Protein AF-A0A850MUL8-F1 (afdb_monomer)

Radius of gyration: 15.56 Å; Cα contacts (8 Å, |Δi|>4): 141; chains: 1; bounding box: 44×38×30 Å

Foldseek 3Di:
DDDDDPPPPDDPDPDDDDDPDVVVVVVVVVPWPAEEEEEDPCQQVDDDDDPDGNVNVVQVVCVPHAYEYADPCQVVCVVVVHHGLYYYHPVVVVVLQVDQPRCPSVNVRHTPHYHYD

Solvent-accessible surface area (backbone atoms only — not comparable to full-atom values): 7187 Å² total; per-resi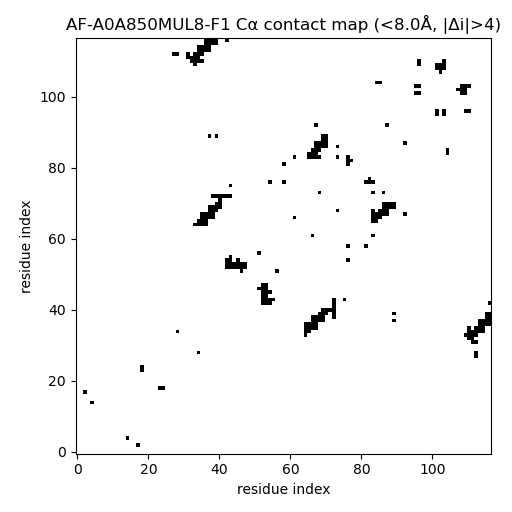due (Å²): 135,84,91,72,69,88,64,81,84,60,79,85,69,89,71,82,80,88,79,88,53,67,69,58,54,54,50,52,59,72,66,33,90,34,46,36,38,40,38,38,64,58,34,75,74,38,74,72,56,96,89,36,27,42,41,58,57,46,54,64,50,45,79,81,34,52,32,34,27,13,72,72,33,46,56,62,36,48,79,71,75,41,83,59,75,39,78,48,47,66,67,57,54,53,52,47,73,67,41,89,82,48,32,50,94,86,63,85,38,67,66,78,34,79,46,80,89

Mean predicted aligned error: 4.72 Å

Structure (mmCIF, N/CA/C/O backbone):
data_AF-A0A850MUL8-F1
#
_entry.id   AF-A0A850MUL8-F1
#
loop_
_atom_site.group_PDB
_atom_site.id
_atom_site.type_symbol
_atom_site.label_atom_id
_atom_site.label_alt_id
_atom_site.label_comp_id
_atom_site.label_asym_id
_atom_site.label_entity_id
_atom_site.label_seq_id
_atom_site.pdbx_PDB_ins_code
_atom_site.Cartn_x
_atom_site.Cartn_y
_atom_site.Cartn_z
_atom_site.occupancy
_atom_site.B_iso_or_equiv
_atom_site.auth_seq_id
_atom_site.auth_comp_id
_atom_site.auth_asym_id
_atom_site.auth_atom_id
_atom_site.pdbx_PDB_model_num
ATOM 1 N N . MET A 1 1 ? 14.368 22.514 -2.416 1.00 47.75 1 MET A N 1
ATOM 2 C CA . MET A 1 1 ? 14.691 21.339 -1.574 1.00 47.75 1 MET A CA 1
ATOM 3 C C . MET A 1 1 ? 15.387 20.274 -2.406 1.00 47.75 1 MET A C 1
ATOM 5 O O . MET A 1 1 ? 14.779 19.740 -3.334 1.00 47.75 1 MET A O 1
ATOM 9 N N . SER A 1 2 ? 16.668 20.050 -2.108 1.00 52.75 2 SER A N 1
ATOM 10 C CA . SER A 1 2 ? 17.466 18.916 -2.587 1.00 52.75 2 SER A CA 1
ATOM 11 C C . SER A 1 2 ? 17.019 17.665 -1.829 1.00 52.75 2 SER A C 1
ATOM 13 O O . SER A 1 2 ? 16.877 17.714 -0.609 1.00 52.75 2 SER A O 1
ATOM 15 N N . THR A 1 3 ? 16.731 16.579 -2.543 1.00 68.88 3 THR A N 1
ATOM 16 C CA . THR A 1 3 ? 16.336 15.296 -1.952 1.00 68.88 3 THR A CA 1
ATOM 17 C C . THR A 1 3 ? 17.597 14.509 -1.638 1.00 68.88 3 THR A C 1
ATOM 19 O O . THR A 1 3 ? 18.049 13.700 -2.448 1.00 68.88 3 THR A O 1
ATOM 22 N N . ARG A 1 4 ? 18.208 14.814 -0.491 1.00 71.44 4 ARG A N 1
ATOM 23 C CA . ARG A 1 4 ? 19.298 14.001 0.047 1.00 71.44 4 ARG A CA 1
ATOM 24 C C . ARG A 1 4 ? 18.702 12.786 0.766 1.00 71.44 4 ARG A C 1
ATOM 26 O O . ARG A 1 4 ? 17.743 12.968 1.518 1.00 71.44 4 ARG A O 1
ATOM 33 N N . PRO A 1 5 ? 19.205 11.566 0.515 1.00 73.56 5 PRO A N 1
ATOM 34 C CA . PRO A 1 5 ? 18.807 10.402 1.293 1.00 73.56 5 PRO A CA 1
ATOM 35 C C . PRO A 1 5 ? 19.241 10.593 2.751 1.00 73.56 5 PRO A C 1
ATOM 37 O O . PRO A 1 5 ? 20.266 11.211 3.011 1.00 73.56 5 PRO A O 1
ATOM 40 N N . TRP A 1 6 ? 18.469 10.053 3.694 1.00 75.88 6 TRP A N 1
ATOM 41 C CA . TRP A 1 6 ? 18.827 10.071 5.120 1.00 75.88 6 TRP A CA 1
ATOM 42 C C . TRP A 1 6 ? 20.026 9.156 5.440 1.00 75.88 6 TRP A C 1
ATOM 44 O O . TRP A 1 6 ? 20.733 9.373 6.417 1.00 75.88 6 TRP A O 1
ATOM 54 N N . GLN A 1 7 ? 20.277 8.133 4.614 1.00 76.75 7 GLN A N 1
ATOM 55 C CA . GLN A 1 7 ? 21.460 7.283 4.749 1.00 76.75 7 GLN A CA 1
ATOM 56 C C . GLN A 1 7 ? 22.679 7.932 4.086 1.00 76.75 7 GLN A C 1
ATOM 58 O O . GLN A 1 7 ? 22.932 7.729 2.899 1.00 76.75 7 GLN A O 1
ATOM 63 N N . ASP A 1 8 ? 23.463 8.658 4.881 1.00 71.94 8 ASP A N 1
ATOM 64 C CA . ASP A 1 8 ? 24.683 9.339 4.425 1.00 71.94 8 ASP A CA 1
ATOM 65 C C . ASP A 1 8 ? 25.826 8.370 4.058 1.00 71.94 8 ASP A C 1
ATOM 67 O O . ASP A 1 8 ? 26.697 8.702 3.258 1.00 71.94 8 ASP A O 1
ATOM 71 N N . ALA A 1 9 ? 25.816 7.150 4.609 1.00 81.69 9 ALA A N 1
ATOM 72 C CA . ALA A 1 9 ? 26.852 6.135 4.386 1.00 81.69 9 ALA A CA 1
ATOM 73 C C . ALA A 1 9 ? 26.613 5.247 3.146 1.00 81.69 9 ALA A C 1
ATOM 75 O O . ALA A 1 9 ? 27.369 4.307 2.898 1.00 81.69 9 ALA A O 1
ATOM 76 N N . ALA A 1 10 ? 25.552 5.496 2.374 1.00 77.56 10 ALA A N 1
ATOM 77 C CA . ALA A 1 10 ? 25.239 4.686 1.205 1.00 77.56 10 ALA A CA 1
ATOM 78 C C . ALA A 1 10 ? 26.181 5.023 0.035 1.00 77.56 10 ALA A C 1
ATOM 80 O O . ALA A 1 10 ? 26.163 6.129 -0.505 1.00 77.56 10 ALA A O 1
ATOM 81 N N . ILE A 1 11 ? 26.980 4.045 -0.398 1.00 79.44 11 ILE A N 1
ATOM 82 C CA . ILE A 1 11 ? 27.874 4.181 -1.553 1.00 79.44 11 ILE A CA 1
ATOM 83 C C . ILE A 1 11 ? 27.089 3.824 -2.824 1.00 79.44 11 ILE A C 1
ATOM 85 O O . ILE A 1 11 ? 26.676 2.681 -3.002 1.00 79.44 11 ILE A O 1
ATOM 89 N N . ASN A 1 12 ? 26.888 4.798 -3.717 1.00 79.75 12 ASN A N 1
ATOM 90 C CA . ASN A 1 12 ? 26.178 4.655 -5.001 1.00 79.75 12 ASN A CA 1
ATOM 91 C C . ASN A 1 12 ? 24.756 4.040 -4.926 1.00 79.75 12 ASN A C 1
ATOM 93 O O . ASN A 1 12 ? 24.437 3.141 -5.714 1.00 79.75 12 ASN A O 1
ATOM 97 N N . PRO A 1 13 ? 23.862 4.501 -4.029 1.00 82.44 13 PRO A N 1
ATOM 98 C CA . PRO A 1 13 ? 22.512 3.957 -3.956 1.00 82.44 13 PRO A CA 1
ATOM 99 C C . PRO A 1 13 ? 21.699 4.323 -5.204 1.00 82.44 13 PRO A C 1
ATOM 101 O O . PRO A 1 13 ? 21.641 5.484 -5.618 1.00 82.44 13 PRO A O 1
ATOM 104 N N . LYS A 1 14 ? 20.981 3.346 -5.770 1.00 82.62 14 LYS A N 1
ATOM 105 C CA . LYS A 1 14 ? 19.864 3.642 -6.678 1.00 82.62 14 LYS A CA 1
ATOM 106 C C . LYS A 1 14 ? 18.702 4.162 -5.838 1.00 82.62 14 LYS A C 1
ATOM 108 O O . LYS A 1 14 ? 18.084 3.404 -5.098 1.00 82.62 14 LYS A O 1
ATOM 113 N N . MET A 1 15 ? 18.431 5.457 -5.937 1.00 83.62 15 MET A N 1
ATOM 114 C CA . MET A 1 15 ? 17.378 6.116 -5.166 1.00 83.62 15 MET A CA 1
ATOM 115 C C . MET A 1 15 ? 16.060 6.182 -5.935 1.00 83.62 15 MET A C 1
ATOM 117 O O . MET A 1 15 ? 16.036 6.207 -7.167 1.00 83.62 15 MET A O 1
ATOM 121 N N . GLY A 1 16 ? 14.959 6.270 -5.189 1.00 84.88 16 GLY A N 1
ATOM 122 C CA . GLY A 1 16 ? 13.671 6.656 -5.751 1.00 84.88 16 GLY A CA 1
ATOM 123 C C . GLY A 1 16 ? 13.714 8.082 -6.305 1.00 84.88 16 GLY A C 1
ATOM 124 O O . GLY A 1 16 ? 14.415 8.953 -5.786 1.00 84.88 16 GLY A O 1
ATOM 125 N N . VAL A 1 17 ? 12.947 8.332 -7.363 1.00 87.38 17 VAL A N 1
ATOM 126 C CA . VAL A 1 17 ? 12.798 9.680 -7.920 1.00 87.38 17 VAL A CA 1
ATOM 127 C C . VAL A 1 17 ? 11.796 10.448 -7.066 1.00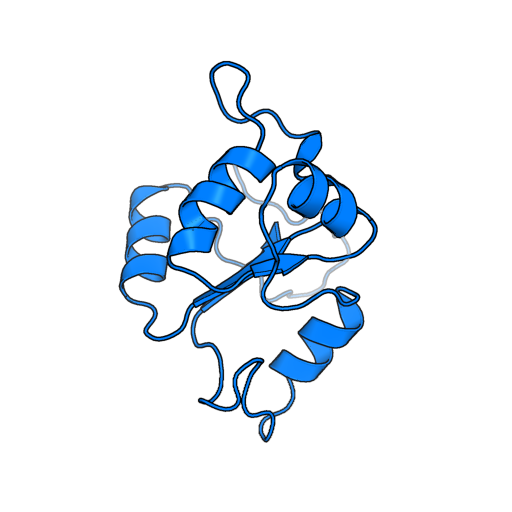 87.38 17 VAL A C 1
ATOM 129 O O . VAL A 1 17 ? 10.632 10.061 -6.965 1.00 87.38 17 VAL A O 1
ATOM 132 N N . ALA A 1 18 ? 12.235 11.552 -6.465 1.00 86.44 18 ALA A N 1
ATOM 133 C CA . ALA A 1 18 ? 11.353 12.412 -5.690 1.00 86.44 18 ALA A CA 1
ATOM 134 C C . ALA A 1 18 ? 10.295 13.054 -6.596 1.00 86.44 18 ALA A C 1
ATOM 136 O O . ALA A 1 18 ? 10.610 13.881 -7.458 1.00 86.44 18 ALA A O 1
ATOM 137 N N . MET A 1 19 ? 9.031 12.693 -6.386 1.00 84.44 19 MET A N 1
ATOM 138 C CA . MET A 1 19 ? 7.926 13.216 -7.178 1.00 84.44 19 MET A CA 1
ATOM 139 C C . MET A 1 19 ? 7.235 14.360 -6.439 1.00 84.44 19 MET A C 1
ATOM 141 O O . MET A 1 19 ? 6.626 14.163 -5.396 1.00 84.44 19 MET A O 1
ATOM 145 N N . LYS A 1 20 ? 7.345 15.571 -6.992 1.00 85.38 20 LYS A N 1
ATOM 146 C CA . LYS A 1 20 ? 6.804 16.801 -6.384 1.00 85.38 20 LYS A CA 1
ATOM 147 C C . LYS A 1 20 ? 5.406 17.169 -6.876 1.00 85.38 20 LYS A C 1
ATOM 149 O O . LYS A 1 20 ? 4.766 18.032 -6.295 1.00 85.38 20 LYS A O 1
ATOM 154 N N . GLU A 1 21 ? 4.948 16.540 -7.954 1.00 92.00 21 GLU A N 1
ATOM 155 C CA . GLU A 1 21 ? 3.668 16.846 -8.593 1.00 92.00 21 GLU A CA 1
ATOM 156 C C . GLU A 1 21 ? 2.647 15.733 -8.306 1.00 92.00 21 GLU A C 1
ATOM 158 O O . GLU A 1 21 ? 2.742 14.654 -8.907 1.00 92.00 21 GLU A O 1
ATOM 163 N N . PRO A 1 22 ? 1.629 15.979 -7.459 1.00 89.56 22 PRO A N 1
ATOM 164 C CA . PRO A 1 22 ? 0.595 14.989 -7.146 1.00 89.56 22 PRO A CA 1
ATOM 165 C C . PRO A 1 22 ? -0.154 14.490 -8.389 1.00 89.56 22 PRO A C 1
ATOM 167 O O . PRO A 1 22 ? -0.487 13.311 -8.493 1.00 89.56 22 PRO A O 1
ATOM 170 N N . ALA A 1 23 ? -0.352 15.361 -9.385 1.00 93.44 23 ALA A N 1
ATOM 171 C CA . ALA A 1 23 ? -1.010 15.015 -10.645 1.00 93.44 23 ALA A CA 1
ATOM 172 C C . ALA A 1 23 ? -0.276 13.903 -11.417 1.00 93.44 23 ALA A C 1
ATOM 174 O O . ALA A 1 23 ? -0.917 13.051 -12.039 1.00 93.44 23 ALA A O 1
ATOM 175 N N . LYS A 1 24 ? 1.063 13.864 -11.353 1.00 92.31 24 LYS A N 1
ATOM 176 C CA . LYS A 1 24 ? 1.853 12.785 -11.961 1.00 92.31 24 LYS A CA 1
ATOM 177 C C . LYS A 1 24 ? 1.632 11.466 -11.226 1.00 92.31 24 LYS A C 1
ATOM 179 O O . LYS A 1 24 ? 1.413 10.454 -11.889 1.00 92.31 24 LYS A O 1
ATOM 184 N N . LEU A 1 25 ? 1.602 11.477 -9.890 1.00 89.44 25 LEU A N 1
ATOM 185 C CA . LEU A 1 25 ? 1.322 10.278 -9.091 1.00 89.44 25 LEU A CA 1
ATOM 186 C C . LEU A 1 25 ? -0.078 9.729 -9.375 1.00 89.44 25 LEU A C 1
ATOM 188 O O . LEU A 1 25 ? -0.231 8.545 -9.667 1.00 89.44 25 LEU A O 1
ATOM 192 N N . ALA A 1 26 ? -1.081 10.607 -9.397 1.00 91.00 26 ALA A N 1
ATOM 193 C CA . ALA A 1 26 ? -2.447 10.239 -9.745 1.00 91.00 26 ALA A CA 1
ATOM 194 C C . ALA A 1 26 ? -2.531 9.623 -11.151 1.00 91.00 26 ALA A C 1
ATOM 196 O O . ALA A 1 26 ? -3.259 8.657 -11.364 1.00 91.00 26 ALA A O 1
ATOM 197 N N . LYS A 1 27 ? -1.760 10.135 -12.120 1.00 93.69 27 LYS A N 1
ATOM 198 C CA . LYS A 1 27 ? -1.6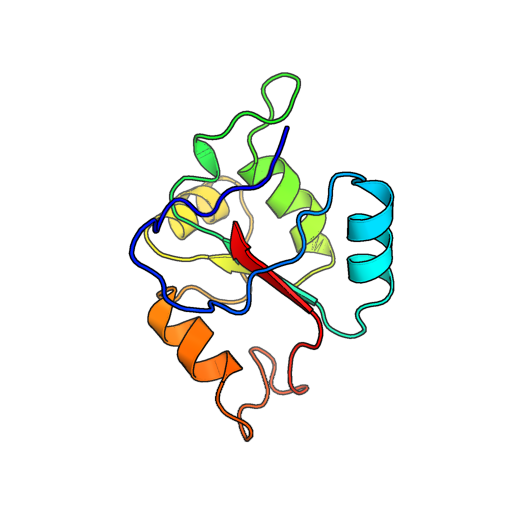93 9.567 -13.474 1.00 93.69 27 LYS A CA 1
ATOM 199 C C . LYS A 1 27 ? -1.044 8.182 -13.500 1.00 93.69 27 LYS A C 1
ATOM 201 O O . LYS A 1 27 ? -1.505 7.344 -14.267 1.00 93.69 27 LYS A O 1
ATOM 206 N N . ILE A 1 28 ? -0.005 7.937 -12.697 1.00 92.69 28 ILE A N 1
ATOM 207 C CA . ILE A 1 28 ? 0.604 6.602 -12.563 1.00 92.69 28 ILE A CA 1
ATOM 208 C C . ILE A 1 28 ? -0.417 5.625 -11.981 1.00 92.69 28 ILE A C 1
ATOM 210 O O . ILE A 1 28 ? -0.652 4.581 -12.581 1.00 92.69 28 ILE A O 1
ATOM 214 N N . LEU A 1 29 ? -1.086 5.999 -10.888 1.00 92.25 29 LEU A N 1
ATOM 215 C CA . LEU A 1 29 ? -2.099 5.155 -10.250 1.00 92.25 29 LEU A CA 1
ATOM 216 C C . LEU A 1 29 ? -3.264 4.836 -11.189 1.00 92.25 29 LEU A C 1
ATOM 218 O O . LEU A 1 29 ? -3.649 3.680 -11.301 1.00 92.25 29 LEU A O 1
ATOM 222 N N . LYS A 1 30 ? -3.768 5.832 -11.930 1.00 92.75 30 LYS A N 1
ATOM 223 C CA . LYS A 1 30 ? -4.841 5.635 -12.923 1.00 92.75 30 LYS A CA 1
ATOM 224 C C . LYS A 1 30 ? -4.423 4.781 -14.121 1.00 92.75 30 LYS A C 1
ATOM 226 O O . LYS A 1 30 ? -5.277 4.179 -14.758 1.00 92.75 30 LYS A O 1
ATOM 231 N N . LYS A 1 31 ? -3.136 4.785 -14.482 1.00 95.19 31 LYS A N 1
ATOM 232 C CA . LYS A 1 31 ? -2.599 3.957 -15.572 1.00 95.19 31 LYS A CA 1
ATOM 233 C C . LYS A 1 31 ? -2.260 2.537 -15.127 1.00 95.19 31 LYS A C 1
ATOM 235 O O . LYS A 1 31 ? -2.175 1.666 -15.991 1.00 95.19 31 LYS A O 1
ATOM 240 N N . GLY A 1 32 ? -2.035 2.327 -13.830 1.00 93.69 32 GLY A N 1
ATOM 241 C CA . GLY A 1 32 ? -1.840 1.005 -13.254 1.00 93.69 32 GLY A CA 1
ATOM 242 C C . GLY A 1 32 ? -3.062 0.143 -13.536 1.00 93.69 32 GLY A C 1
ATOM 243 O O . GLY A 1 32 ? -4.189 0.523 -13.231 1.00 93.69 32 GLY A O 1
ATOM 244 N N . LYS A 1 33 ? -2.844 -1.015 -14.150 1.00 95.00 33 LYS A N 1
ATOM 245 C CA . LYS A 1 33 ? -3.895 -1.994 -14.429 1.00 95.00 33 LYS A CA 1
ATOM 246 C C . LYS A 1 33 ? -4.353 -2.670 -13.147 1.00 95.00 33 LYS A C 1
ATOM 248 O O . LYS A 1 33 ? -5.490 -3.130 -13.071 1.00 95.00 33 LYS A O 1
ATOM 253 N N . ARG A 1 34 ? -3.453 -2.784 -12.169 1.00 95.44 34 ARG A N 1
ATOM 254 C CA . ARG A 1 34 ? -3.678 -3.540 -10.946 1.00 95.44 34 ARG A CA 1
ATOM 255 C C . ARG A 1 34 ? -2.877 -2.941 -9.782 1.00 95.44 34 ARG A C 1
ATOM 257 O O . ARG A 1 34 ? -1.89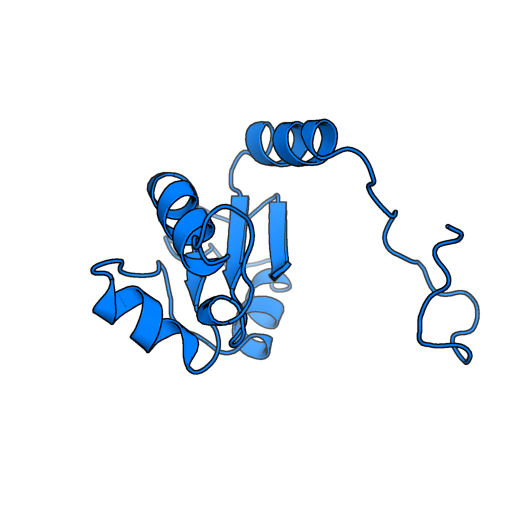6 -3.542 -9.338 1.00 95.44 34 ARG A O 1
ATOM 264 N N . PRO A 1 35 ? -3.277 -1.753 -9.295 1.00 96.94 35 PRO A N 1
ATOM 265 C CA . PRO A 1 35 ? -2.618 -1.106 -8.171 1.00 96.94 35 PRO A CA 1
ATOM 266 C C . PRO A 1 35 ? -2.907 -1.818 -6.841 1.00 96.94 35 PRO A C 1
ATOM 268 O O . PRO A 1 35 ? -3.972 -2.409 -6.650 1.00 96.94 35 PRO A O 1
ATOM 271 N N . LEU A 1 36 ? -1.964 -1.710 -5.907 1.00 97.81 36 LEU A N 1
ATOM 272 C CA . LEU A 1 36 ? -2.083 -2.142 -4.515 1.00 97.81 36 LEU A CA 1
ATOM 273 C C . LEU A 1 36 ? -1.614 -1.024 -3.586 1.00 97.81 36 LEU A C 1
ATOM 275 O O . LEU A 1 36 ? -0.603 -0.376 -3.866 1.00 97.81 36 LEU A O 1
ATOM 279 N N . ILE A 1 37 ? -2.295 -0.837 -2.458 1.00 97.69 37 ILE A N 1
ATOM 280 C CA . ILE A 1 37 ? -1.833 0.056 -1.392 1.00 97.69 37 ILE A CA 1
ATOM 281 C C . ILE A 1 37 ? -1.520 -0.772 -0.145 1.00 97.69 37 ILE A C 1
ATOM 283 O O . ILE A 1 37 ? -2.355 -1.539 0.329 1.00 97.69 37 ILE A O 1
ATOM 287 N N . VAL A 1 38 ? -0.313 -0.610 0.387 1.00 97.94 38 VAL A N 1
ATOM 288 C CA . VAL A 1 38 ? 0.154 -1.210 1.637 1.00 97.94 38 VAL A CA 1
ATOM 289 C C . VAL A 1 38 ? 0.206 -0.113 2.693 1.00 97.94 38 VAL A C 1
ATOM 291 O O . VAL A 1 38 ? 0.949 0.856 2.547 1.0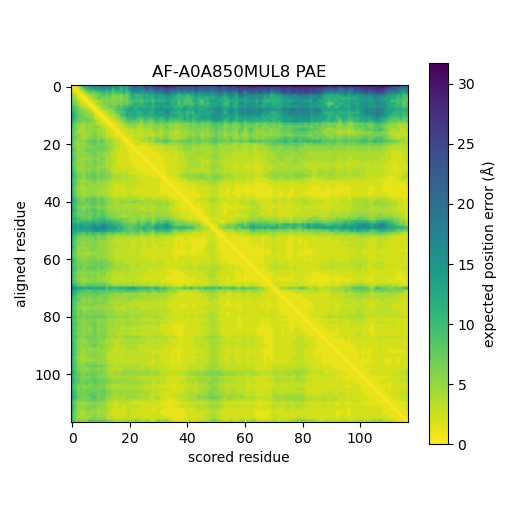0 97.94 38 VAL A O 1
ATOM 294 N N . VAL A 1 39 ? -0.596 -0.267 3.744 1.00 97.81 39 VAL A N 1
ATOM 295 C CA . VAL A 1 39 ? -0.859 0.798 4.717 1.00 97.81 39 VAL A CA 1
ATOM 296 C C . VAL A 1 39 ? -0.158 0.524 6.039 1.00 97.81 39 VAL A C 1
ATOM 298 O O . VAL A 1 39 ? -0.362 -0.531 6.648 1.00 97.81 39 VAL A O 1
ATOM 301 N N . GLY A 1 40 ? 0.673 1.471 6.474 1.00 95.31 40 GLY A N 1
ATOM 302 C CA . GLY A 1 40 ? 1.396 1.451 7.740 1.00 95.31 40 GLY A CA 1
ATOM 303 C C . GLY A 1 40 ? 0.551 1.796 8.971 1.00 95.31 40 GLY A C 1
ATOM 304 O O . GLY A 1 40 ? -0.582 2.263 8.884 1.00 95.31 40 GLY A O 1
ATOM 305 N N . ALA A 1 41 ? 1.153 1.594 10.145 1.00 93.50 41 ALA A N 1
ATOM 306 C CA . ALA A 1 41 ? 0.526 1.777 11.457 1.00 93.50 41 ALA A CA 1
ATOM 307 C C . ALA A 1 41 ? 0.144 3.224 11.811 1.00 93.50 41 ALA A C 1
ATOM 309 O O . ALA A 1 41 ? -0.670 3.418 12.701 1.00 93.50 41 ALA A O 1
ATOM 310 N N . LEU A 1 42 ? 0.756 4.224 11.170 1.00 93.75 42 LEU A N 1
ATOM 311 C CA . LEU A 1 42 ? 0.597 5.640 11.534 1.00 93.75 42 LEU A CA 1
ATOM 312 C C . LEU A 1 42 ? -0.441 6.372 10.672 1.00 93.75 42 LEU A C 1
ATOM 314 O O . LEU A 1 42 ? -0.600 7.584 10.794 1.00 93.75 42 LEU A O 1
ATOM 318 N N . ALA A 1 43 ? -1.136 5.668 9.775 1.00 93.88 43 ALA A N 1
ATOM 319 C CA . ALA A 1 43 ? -2.054 6.296 8.827 1.00 93.88 43 ALA A CA 1
ATOM 320 C C . ALA A 1 43 ? -3.264 6.976 9.499 1.00 93.88 43 ALA A C 1
ATOM 322 O O . ALA A 1 43 ? -3.832 7.911 8.942 1.00 93.88 43 ALA A O 1
ATOM 323 N N . ASP A 1 44 ? -3.656 6.538 10.692 1.00 93.19 44 ASP A N 1
ATOM 324 C CA . ASP A 1 44 ? -4.721 7.143 11.498 1.00 93.19 44 ASP A CA 1
ATOM 325 C C . ASP A 1 44 ? -4.267 8.386 12.284 1.00 93.19 44 ASP A C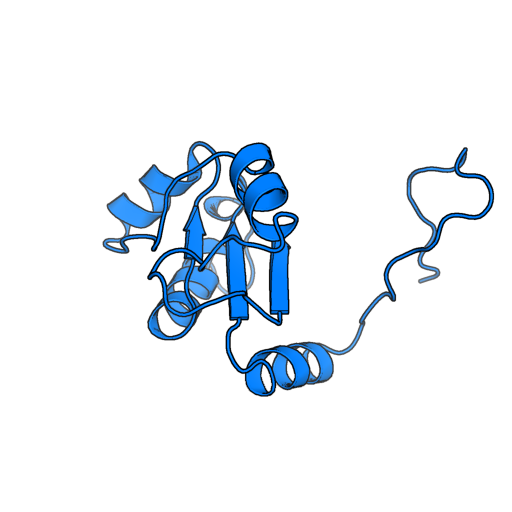 1
ATOM 327 O O . ASP A 1 44 ? -5.103 9.145 12.763 1.00 93.19 44 ASP A O 1
ATOM 331 N N . GLN A 1 45 ? -2.957 8.618 12.392 1.00 93.00 45 GLN A N 1
ATOM 332 C CA . GLN A 1 45 ? -2.364 9.745 13.126 1.00 93.00 45 GLN A CA 1
ATOM 333 C C . GLN A 1 45 ? -1.939 10.898 12.212 1.00 93.00 45 GLN A C 1
ATOM 335 O O . GLN A 1 45 ? -1.686 12.005 12.684 1.00 93.00 45 GLN A O 1
ATOM 340 N N . ILE A 1 46 ? -1.825 10.648 10.906 1.00 93.19 46 ILE A N 1
ATOM 341 C CA . ILE A 1 46 ? -1.414 11.657 9.930 1.00 93.19 46 ILE A CA 1
ATOM 342 C C . ILE A 1 46 ? -2.650 12.424 9.472 1.00 93.19 46 ILE A C 1
ATOM 344 O O . ILE A 1 46 ? -3.492 11.880 8.760 1.00 93.19 46 ILE A O 1
ATOM 348 N N . GLU A 1 47 ? -2.745 13.695 9.846 1.00 93.25 47 GLU A N 1
ATOM 349 C CA . GLU A 1 47 ? -3.752 14.605 9.306 1.00 93.25 47 GLU A CA 1
ATOM 350 C C . GLU A 1 47 ? -3.346 15.061 7.899 1.00 93.25 47 GLU A C 1
ATOM 352 O O . GLU A 1 47 ? -2.194 15.431 7.661 1.00 93.25 47 GLU A O 1
ATOM 357 N N . VAL A 1 48 ? -4.286 15.005 6.952 1.00 87.38 48 VAL A N 1
ATOM 358 C CA . VAL A 1 48 ? -4.038 15.410 5.561 1.00 87.38 48 VAL A CA 1
ATOM 359 C C . VAL A 1 48 ? -4.643 16.776 5.280 1.00 87.38 48 VAL A C 1
ATOM 361 O O . VAL A 1 48 ? -3.920 17.643 4.810 1.00 87.38 48 VAL A O 1
ATOM 364 N N . ASN A 1 49 ? -5.942 16.961 5.541 1.00 82.75 49 ASN A N 1
ATOM 365 C CA . ASN A 1 49 ? -6.667 18.224 5.362 1.00 82.75 49 ASN A CA 1
ATOM 366 C C . ASN A 1 49 ? -7.955 18.220 6.194 1.00 82.75 49 ASN A C 1
ATOM 368 O O . ASN A 1 49 ? -8.628 17.191 6.250 1.00 82.75 49 ASN A O 1
ATOM 372 N N . ASP A 1 50 ? -8.342 19.380 6.730 1.00 81.88 50 ASP A N 1
ATOM 373 C CA . ASP A 1 50 ? -9.670 19.638 7.309 1.00 81.88 50 ASP A CA 1
ATOM 374 C C . ASP A 1 50 ? -10.144 18.558 8.305 1.00 81.88 50 ASP A C 1
ATOM 376 O O . ASP A 1 50 ? -11.285 18.093 8.242 1.00 81.88 50 ASP A O 1
ATOM 380 N N . GLY A 1 51 ? -9.259 18.099 9.199 1.00 85.31 51 GLY A N 1
ATOM 381 C CA . GLY A 1 51 ? -9.577 17.064 10.186 1.00 85.31 51 GLY A CA 1
ATOM 382 C C . GLY A 1 51 ? -9.734 15.644 9.625 1.00 85.31 51 GLY A C 1
ATOM 383 O O . GLY A 1 51 ? -10.065 14.731 10.382 1.00 85.31 51 GLY A O 1
ATOM 384 N N . LYS A 1 52 ? -9.493 15.420 8.325 1.00 92.00 52 LYS A N 1
ATOM 385 C CA . LYS A 1 52 ? -9.406 14.076 7.739 1.00 92.00 52 LYS A CA 1
ATOM 386 C C . LYS A 1 52 ? -8.010 13.498 7.922 1.00 92.00 52 LYS A C 1
ATOM 388 O O . LYS A 1 52 ? -6.997 14.122 7.586 1.00 92.00 52 LYS A O 1
ATOM 393 N N . THR A 1 53 ? -7.977 12.254 8.375 1.00 95.12 53 THR A N 1
ATOM 394 C CA . THR A 1 53 ? -6.747 11.470 8.483 1.00 95.12 53 THR A CA 1
ATOM 395 C C . THR A 1 53 ? -6.354 10.881 7.130 1.00 95.12 53 THR A C 1
ATOM 397 O O . THR A 1 53 ? -7.173 10.754 6.213 1.00 95.12 53 THR A O 1
ATOM 400 N N . LEU A 1 54 ? -5.097 10.464 6.997 1.00 95.19 54 LEU A N 1
ATOM 401 C CA . LEU A 1 54 ? -4.636 9.699 5.844 1.00 95.19 54 LEU A CA 1
ATOM 402 C C . LEU A 1 54 ? -5.449 8.407 5.700 1.00 95.19 54 LEU A C 1
ATOM 404 O O . LEU A 1 54 ? -5.814 8.043 4.586 1.00 95.19 54 LEU A O 1
ATOM 408 N N . LEU A 1 55 ? -5.805 7.761 6.812 1.00 95.62 55 LEU A N 1
ATOM 409 C CA . LEU A 1 55 ? -6.686 6.597 6.823 1.00 95.62 55 LEU A CA 1
ATOM 410 C C . LEU A 1 55 ? -8.036 6.873 6.137 1.00 95.62 55 LEU A C 1
ATOM 412 O O . LEU A 1 55 ? -8.492 6.039 5.357 1.00 95.62 55 LEU A O 1
ATOM 416 N N . ASP A 1 56 ? -8.651 8.038 6.361 1.00 95.44 56 ASP A N 1
ATOM 417 C CA . ASP A 1 56 ? -9.929 8.398 5.726 1.00 95.44 56 ASP A CA 1
ATOM 418 C C . ASP A 1 56 ? -9.802 8.487 4.201 1.00 95.44 56 ASP A C 1
ATOM 420 O O . ASP A 1 56 ? -10.611 7.919 3.463 1.00 95.44 56 ASP A O 1
ATOM 424 N N . LEU A 1 57 ? -8.740 9.138 3.719 1.00 94.62 57 LEU A N 1
ATOM 425 C CA . LEU A 1 57 ? -8.425 9.207 2.291 1.00 94.62 57 LEU A CA 1
ATOM 426 C C . LEU A 1 57 ? -8.175 7.806 1.708 1.00 94.62 57 LEU A C 1
ATOM 428 O O . LEU A 1 57 ? -8.631 7.482 0.610 1.00 94.62 57 LEU A O 1
ATOM 432 N N . LEU A 1 58 ? -7.448 6.962 2.440 1.00 95.88 58 LEU A N 1
ATOM 433 C CA . LEU A 1 58 ? -7.141 5.601 2.017 1.00 95.88 58 LEU A CA 1
ATOM 434 C C . LEU A 1 58 ? -8.400 4.737 1.928 1.00 95.88 58 LEU A C 1
ATOM 436 O O . LEU A 1 58 ? -8.533 3.995 0.962 1.00 95.88 58 LEU A O 1
ATOM 440 N N . ILE A 1 59 ? -9.353 4.869 2.852 1.00 96.31 59 ILE A N 1
ATOM 441 C CA . ILE A 1 59 ? -10.651 4.180 2.777 1.00 96.31 59 ILE A CA 1
ATOM 442 C C . ILE A 1 59 ? -11.430 4.609 1.525 1.00 96.31 59 ILE A C 1
ATOM 444 O O . ILE A 1 59 ? -12.013 3.765 0.840 1.00 96.31 59 ILE A O 1
ATOM 448 N N . GLU A 1 60 ? -11.419 5.901 1.178 1.00 95.00 60 GLU A N 1
ATOM 449 C CA . GLU A 1 60 ? -12.048 6.390 -0.056 1.00 95.00 60 GLU A CA 1
ATOM 450 C C . GLU A 1 60 ? -11.411 5.754 -1.307 1.00 95.00 60 GLU A C 1
ATOM 452 O O . GLU A 1 60 ? -12.131 5.269 -2.185 1.00 95.00 60 GLU A O 1
ATOM 457 N N . LEU A 1 61 ? -10.076 5.674 -1.366 1.00 94.25 61 LEU A N 1
ATOM 458 C CA . LEU A 1 61 ? -9.346 5.001 -2.452 1.00 94.25 61 LEU A CA 1
ATOM 459 C C . LEU A 1 61 ? -9.576 3.481 -2.464 1.00 94.25 61 LEU A C 1
ATOM 461 O O . LEU A 1 61 ? -9.679 2.871 -3.535 1.00 94.25 61 LEU A O 1
ATOM 465 N N . GLY A 1 62 ? -9.720 2.884 -1.281 1.00 95.19 62 GLY A N 1
ATOM 466 C CA . GLY A 1 62 ? -9.938 1.460 -1.042 1.00 95.19 62 GLY A CA 1
ATOM 467 C C . GLY A 1 62 ? -11.214 0.902 -1.667 1.00 95.19 62 GLY A C 1
ATOM 468 O O . GLY A 1 62 ? -11.307 -0.293 -1.927 1.00 95.19 62 GLY A O 1
ATOM 469 N N . LYS A 1 63 ? -12.176 1.771 -2.001 1.00 93.88 63 LYS A N 1
ATOM 470 C CA . LYS A 1 63 ? -13.376 1.404 -2.773 1.00 93.88 63 LYS A CA 1
ATOM 471 C C . LYS A 1 63 ? -13.056 0.948 -4.200 1.00 93.88 63 LYS A C 1
ATOM 473 O O . LYS A 1 63 ? -13.889 0.316 -4.841 1.00 93.88 63 LYS A O 1
ATOM 478 N N . THR A 1 64 ? -11.875 1.298 -4.712 1.00 93.56 64 THR A N 1
ATOM 479 C CA . THR A 1 64 ? -11.446 0.996 -6.089 1.00 93.56 64 THR A CA 1
ATOM 480 C C . THR A 1 6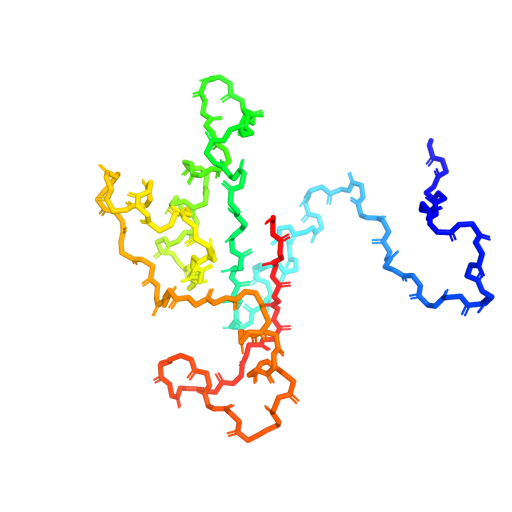4 ? -10.109 0.267 -6.172 1.00 93.56 64 THR A C 1
ATOM 482 O O . THR A 1 64 ? -9.849 -0.409 -7.164 1.00 93.56 64 THR A O 1
ATOM 485 N N . ILE A 1 65 ? -9.265 0.389 -5.146 1.00 95.62 65 ILE A N 1
ATOM 486 C CA . ILE A 1 65 ? -7.914 -0.172 -5.106 1.00 95.62 65 ILE A CA 1
ATOM 487 C C . ILE A 1 65 ? -7.816 -1.134 -3.924 1.00 95.62 65 ILE A C 1
ATOM 489 O O . ILE A 1 65 ? -8.262 -0.818 -2.826 1.00 95.62 65 ILE A O 1
ATOM 493 N N . SER A 1 66 ? -7.206 -2.303 -4.125 1.00 96.50 66 SER A N 1
ATOM 494 C CA . SER A 1 66 ? -6.990 -3.251 -3.031 1.00 96.50 66 SER A CA 1
ATOM 495 C C . SER A 1 66 ? -6.044 -2.673 -1.975 1.00 96.50 66 SER A C 1
ATOM 497 O O . SER A 1 66 ? -4.995 -2.113 -2.304 1.00 96.50 66 SER A O 1
ATOM 499 N N . ILE A 1 67 ? -6.403 -2.858 -0.705 1.00 98.00 67 ILE A N 1
ATOM 500 C CA . ILE A 1 67 ? -5.627 -2.393 0.448 1.00 98.00 67 ILE A CA 1
ATOM 501 C C . ILE A 1 67 ? -5.131 -3.583 1.261 1.00 98.00 67 ILE A C 1
ATOM 503 O O . ILE A 1 67 ? -5.898 -4.491 1.572 1.00 98.00 67 ILE A O 1
ATOM 507 N N . VAL A 1 68 ? -3.858 -3.541 1.648 1.00 98.19 68 VAL A N 1
ATOM 508 C CA . VAL A 1 68 ? -3.280 -4.407 2.675 1.00 98.19 68 VAL A CA 1
ATOM 509 C C . VAL A 1 68 ? -3.008 -3.563 3.907 1.00 98.19 68 VAL A C 1
ATOM 511 O O . VAL A 1 68 ? -2.178 -2.655 3.870 1.00 98.19 68 VAL A O 1
ATOM 514 N N . ALA A 1 69 ? -3.689 -3.875 5.003 1.00 97.69 69 ALA A N 1
ATOM 515 C CA . ALA A 1 69 ? -3.417 -3.262 6.293 1.00 97.69 69 ALA A CA 1
ATOM 516 C C . ALA A 1 69 ? -2.236 -3.978 6.959 1.00 97.69 69 ALA A C 1
ATOM 518 O O . ALA A 1 69 ? -2.232 -5.207 7.083 1.00 97.69 69 ALA A O 1
ATOM 519 N N . THR A 1 70 ? -1.238 -3.211 7.397 1.00 95.50 70 THR A N 1
ATOM 520 C CA . THR A 1 70 ? -0.083 -3.747 8.124 1.00 95.50 70 THR A CA 1
ATOM 521 C C . THR A 1 70 ? -0.119 -3.366 9.600 1.00 95.50 70 THR A C 1
ATOM 523 O O . THR A 1 70 ? -0.587 -2.293 9.969 1.00 95.50 70 THR A O 1
ATOM 526 N N . SER A 1 71 ? 0.413 -4.234 10.466 1.00 87.25 71 SER A N 1
ATOM 527 C CA . SER A 1 71 ? 0.452 -3.991 11.916 1.00 87.25 71 SER A CA 1
ATOM 528 C C . SER A 1 71 ? -0.959 -3.795 12.515 1.00 87.25 71 SER A C 1
ATOM 530 O O . SER A 1 71 ? -1.901 -4.501 12.152 1.00 87.25 71 SER A O 1
ATOM 532 N N . ASN A 1 72 ? -1.100 -2.866 13.458 1.00 91.00 72 ASN A N 1
ATOM 533 C CA . ASN A 1 72 ? -2.304 -2.556 14.222 1.00 91.00 72 ASN A CA 1
ATOM 534 C C . ASN A 1 72 ? -3.301 -1.624 13.505 1.00 91.00 72 ASN A C 1
ATOM 536 O O . ASN A 1 72 ? -4.392 -1.423 14.038 1.00 91.00 72 ASN A O 1
ATOM 540 N N . ILE A 1 73 ? -2.994 -1.104 12.306 1.00 94.88 73 ILE A N 1
ATOM 541 C CA . ILE A 1 73 ? -3.917 -0.212 11.568 1.00 94.88 73 ILE A CA 1
ATOM 542 C C . ILE A 1 73 ? -5.211 -0.919 11.143 1.00 94.88 73 ILE A C 1
ATOM 544 O O . ILE A 1 73 ? -6.234 -0.280 10.914 1.00 94.88 73 ILE A O 1
ATOM 548 N N . SER A 1 74 ? -5.185 -2.251 11.057 1.00 94.56 74 SER A N 1
ATOM 549 C CA . SER A 1 74 ? -6.346 -3.077 10.713 1.00 94.56 74 SER A CA 1
ATOM 550 C C . SER A 1 74 ? -7.544 -2.803 11.618 1.00 94.56 74 SER A C 1
ATOM 552 O O . SER A 1 74 ? -8.662 -2.712 11.123 1.00 94.56 74 SER A O 1
ATOM 554 N N . LYS A 1 75 ? -7.322 -2.583 12.920 1.00 94.81 75 LYS A N 1
ATOM 555 C CA . LYS A 1 75 ? -8.398 -2.227 13.849 1.00 94.81 75 LYS A CA 1
ATOM 556 C C . LYS A 1 75 ? -9.070 -0.909 13.454 1.00 94.81 75 LYS A C 1
ATOM 558 O O . LYS A 1 75 ? -10.289 -0.855 13.396 1.00 94.81 75 LYS A O 1
ATOM 563 N N . ALA A 1 76 ? -8.288 0.116 13.117 1.00 95.62 76 ALA A N 1
ATOM 564 C CA . ALA A 1 76 ? -8.821 1.419 12.728 1.00 95.62 76 ALA A CA 1
ATOM 565 C C . ALA A 1 76 ? -9.628 1.359 11.415 1.00 95.62 76 ALA A C 1
ATOM 567 O O . ALA A 1 76 ? -10.626 2.063 11.273 1.00 95.62 76 ALA A O 1
ATOM 568 N N . PHE A 1 77 ? -9.236 0.493 10.472 1.00 96.31 77 PHE A N 1
ATOM 569 C CA . PHE A 1 77 ? -10.044 0.202 9.282 1.00 96.31 77 PHE A CA 1
ATOM 570 C C . PHE A 1 77 ? -11.396 -0.424 9.647 1.00 96.31 77 PHE A C 1
ATOM 572 O O . PHE A 1 77 ? -12.437 0.065 9.204 1.00 96.31 77 PHE A O 1
ATOM 579 N N . LEU A 1 78 ? -11.380 -1.463 10.488 1.00 95.50 78 LEU A N 1
ATOM 580 C CA . LEU A 1 78 ? -12.584 -2.187 10.900 1.00 95.50 78 LEU A CA 1
ATOM 581 C C . LEU A 1 78 ? -13.537 -1.311 11.725 1.00 95.50 78 LEU A C 1
ATOM 583 O O . LEU A 1 78 ? -14.739 -1.324 11.472 1.00 95.50 78 LEU A O 1
ATOM 587 N N . ASP A 1 79 ? -13.011 -0.494 12.642 1.00 96.06 79 ASP A N 1
ATOM 588 C CA . ASP A 1 79 ? -13.793 0.458 13.444 1.00 96.06 79 ASP A CA 1
ATOM 589 C C . ASP A 1 79 ? -14.495 1.508 12.554 1.00 96.06 79 ASP A C 1
ATOM 591 O O . ASP A 1 79 ? -15.565 2.012 12.895 1.00 96.06 79 ASP A O 1
ATOM 595 N N . LYS A 1 80 ? -13.929 1.803 11.374 1.00 95.19 80 LYS A N 1
ATOM 596 C CA . LYS A 1 80 ? -14.525 2.664 10.337 1.00 95.19 80 LYS A CA 1
ATOM 597 C C . LYS A 1 80 ? -15.380 1.897 9.315 1.00 95.19 80 LYS A C 1
ATOM 599 O O . LYS A 1 80 ? -15.828 2.487 8.332 1.00 95.19 80 LYS A O 1
ATOM 604 N N . GLY A 1 81 ? -15.625 0.604 9.529 1.00 95.88 81 GLY A N 1
ATOM 605 C CA . GLY A 1 81 ? -16.476 -0.227 8.674 1.00 95.88 81 GLY A CA 1
ATOM 606 C C . GLY A 1 81 ? -15.866 -0.580 7.316 1.00 95.88 81 GLY A C 1
ATOM 607 O O . GLY A 1 81 ? -16.604 -0.873 6.376 1.00 95.88 81 GLY A O 1
ATOM 608 N N . PHE A 1 82 ? -14.538 -0.535 7.188 1.00 97.12 82 PHE A N 1
ATOM 609 C CA . PHE A 1 82 ? -13.827 -0.935 5.977 1.00 97.12 82 PHE A CA 1
ATOM 610 C C . PHE A 1 82 ? -13.052 -2.232 6.216 1.00 97.12 82 PHE A C 1
ATOM 612 O O . PHE A 1 82 ? -12.278 -2.319 7.167 1.00 97.12 82 PHE A O 1
ATOM 619 N N . ASP A 1 83 ? -13.222 -3.214 5.330 1.00 96.62 83 ASP A N 1
ATOM 620 C CA . ASP A 1 83 ? -12.493 -4.483 5.377 1.00 96.62 83 ASP A CA 1
ATOM 621 C C . ASP A 1 83 ? -11.328 -4.473 4.367 1.00 96.62 83 ASP A C 1
ATOM 623 O O . ASP A 1 83 ? -11.563 -4.440 3.152 1.00 96.62 83 ASP A O 1
ATOM 627 N N . PRO A 1 84 ? -10.060 -4.441 4.823 1.00 97.12 84 PRO A N 1
ATOM 628 C CA . PRO A 1 84 ? -8.906 -4.534 3.938 1.00 97.12 84 PRO A CA 1
ATOM 629 C C . PRO A 1 84 ? -8.881 -5.864 3.177 1.00 97.12 84 PRO A C 1
ATOM 631 O O . PRO A 1 84 ? -9.198 -6.916 3.719 1.00 97.12 84 PRO A O 1
ATOM 634 N N . ALA A 1 85 ? -8.372 -5.855 1.942 1.00 97.31 85 ALA A N 1
ATOM 635 C CA . ALA A 1 85 ? -8.253 -7.070 1.130 1.00 97.31 85 ALA A CA 1
ATOM 636 C C . ALA A 1 85 ? -7.351 -8.139 1.777 1.00 97.31 85 ALA A C 1
ATOM 638 O O . ALA A 1 85 ? -7.491 -9.326 1.486 1.00 97.31 85 ALA A O 1
ATOM 639 N N . ALA A 1 86 ? -6.407 -7.723 2.627 1.00 97.06 86 ALA A N 1
ATOM 640 C CA . ALA A 1 86 ? -5.712 -8.606 3.552 1.00 97.06 86 ALA A CA 1
ATOM 641 C C . ALA A 1 86 ? -5.102 -7.836 4.729 1.00 97.06 86 ALA A C 1
ATOM 643 O O . ALA A 1 86 ? -4.795 -6.645 4.636 1.00 97.06 86 ALA A O 1
ATOM 644 N N . ILE A 1 87 ? -4.842 -8.565 5.813 1.00 97.00 87 ILE A N 1
ATOM 645 C CA . ILE A 1 87 ? -4.099 -8.086 6.979 1.00 97.00 87 ILE A CA 1
ATOM 646 C C . ILE A 1 87 ? -2.839 -8.942 7.108 1.00 97.00 87 ILE A C 1
ATOM 648 O O . ILE A 1 87 ? -2.923 -10.152 7.314 1.00 97.00 87 ILE A O 1
ATOM 652 N N . MET A 1 88 ? -1.660 -8.338 6.954 1.00 96.06 88 MET A N 1
ATOM 653 C CA . MET A 1 88 ? -0.379 -9.035 7.124 1.00 96.06 88 MET A CA 1
ATOM 654 C C . MET A 1 88 ? 0.765 -8.062 7.413 1.00 96.06 88 MET A C 1
ATOM 656 O O . MET A 1 88 ? 0.639 -6.856 7.229 1.00 96.06 88 MET A O 1
ATOM 660 N N . THR A 1 89 ? 1.909 -8.571 7.868 1.00 95.94 89 THR A N 1
ATOM 661 C CA . THR A 1 89 ? 3.084 -7.728 8.125 1.00 95.94 89 THR A CA 1
ATOM 662 C C . THR A 1 89 ? 3.641 -7.138 6.827 1.00 95.94 89 THR A C 1
ATOM 664 O O . THR A 1 89 ? 3.543 -7.754 5.762 1.00 95.94 89 THR A O 1
ATOM 667 N N . ALA A 1 90 ? 4.293 -5.974 6.927 1.00 95.25 90 ALA A N 1
ATOM 668 C CA . ALA A 1 90 ? 4.989 -5.355 5.798 1.00 95.25 90 ALA A CA 1
ATOM 669 C C . ALA A 1 90 ? 6.022 -6.311 5.169 1.00 95.25 90 ALA A C 1
ATOM 671 O O . ALA A 1 90 ? 6.132 -6.391 3.948 1.00 95.25 90 ALA A O 1
ATOM 672 N N . VAL A 1 91 ? 6.715 -7.107 5.992 1.00 96.19 91 VAL A N 1
ATOM 673 C CA . VAL A 1 91 ? 7.665 -8.133 5.530 1.00 96.19 91 VAL A CA 1
ATOM 674 C C . VAL A 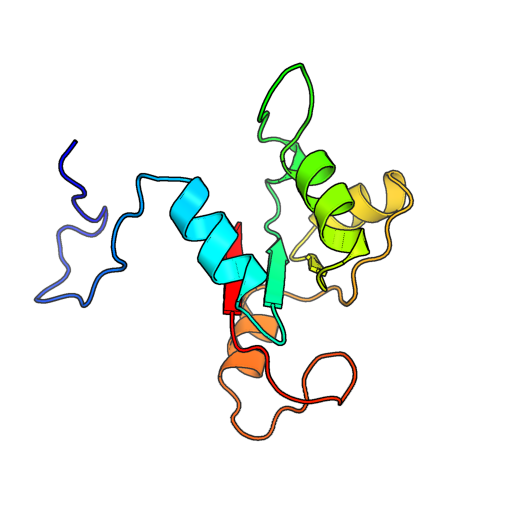1 91 ? 6.962 -9.196 4.683 1.00 96.19 91 VAL A C 1
ATOM 676 O O . VAL A 1 91 ? 7.414 -9.503 3.584 1.00 96.19 91 VAL A O 1
ATOM 679 N N . ASN A 1 92 ? 5.823 -9.722 5.142 1.00 96.50 92 ASN A N 1
ATOM 680 C CA . ASN A 1 92 ? 5.110 -10.782 4.430 1.00 96.50 92 ASN A CA 1
ATOM 681 C C . ASN A 1 92 ? 4.572 -10.312 3.077 1.00 96.50 92 ASN A C 1
ATOM 683 O O . ASN A 1 92 ? 4.740 -11.020 2.084 1.00 96.50 92 ASN A O 1
ATOM 687 N N . ILE A 1 93 ? 3.954 -9.127 3.011 1.00 97.44 93 ILE A N 1
ATOM 688 C CA . ILE A 1 93 ? 3.455 -8.606 1.731 1.00 97.44 93 ILE A CA 1
ATOM 689 C C . ILE A 1 93 ? 4.605 -8.275 0.774 1.00 97.44 93 ILE A C 1
ATOM 691 O O . ILE A 1 93 ? 4.519 -8.602 -0.406 1.00 97.44 93 ILE A O 1
ATOM 695 N N . THR A 1 94 ? 5.714 -7.721 1.273 1.00 96.88 94 THR A N 1
ATOM 696 C CA . THR A 1 94 ? 6.893 -7.407 0.447 1.00 96.88 94 THR A CA 1
ATOM 697 C C . THR A 1 94 ? 7.532 -8.676 -0.123 1.00 96.88 94 THR A C 1
ATOM 699 O O . THR A 1 94 ? 7.864 -8.724 -1.310 1.00 96.88 94 THR A O 1
ATOM 702 N N . ASN A 1 95 ? 7.631 -9.739 0.682 1.00 97.12 95 ASN A N 1
ATOM 703 C CA . ASN A 1 95 ? 8.121 -11.040 0.223 1.00 97.12 95 ASN A CA 1
ATOM 704 C C . ASN A 1 95 ? 7.215 -11.628 -0.866 1.00 97.12 95 ASN A C 1
ATOM 706 O O . ASN A 1 95 ? 7.705 -12.060 -1.904 1.00 97.12 95 ASN A O 1
ATOM 710 N N . ARG A 1 96 ? 5.891 -11.579 -0.675 1.00 96.88 96 ARG A N 1
ATOM 711 C CA . ARG A 1 96 ? 4.918 -12.034 -1.682 1.00 96.88 96 ARG A CA 1
ATOM 712 C C . ARG A 1 96 ? 4.998 -11.236 -2.981 1.00 96.88 96 ARG A C 1
ATOM 714 O O . ARG A 1 96 ? 4.939 -11.819 -4.052 1.00 96.88 96 ARG A O 1
ATOM 721 N N . LEU A 1 97 ? 5.157 -9.916 -2.902 1.00 97.19 97 LEU A N 1
ATOM 722 C CA . LEU A 1 97 ? 5.306 -9.056 -4.081 1.00 97.19 97 LEU A CA 1
ATOM 723 C C . LEU A 1 97 ? 6.590 -9.343 -4.871 1.00 97.19 97 LEU A C 1
ATOM 725 O O . LEU A 1 97 ? 6.627 -9.101 -6.076 1.00 97.19 97 LEU A O 1
ATOM 729 N N . SER A 1 98 ? 7.619 -9.860 -4.199 1.00 96.12 98 SER A N 1
ATOM 730 C CA . SER A 1 98 ? 8.887 -10.254 -4.820 1.00 96.12 98 SER A CA 1
ATOM 731 C C . SER A 1 98 ? 8.824 -11.642 -5.467 1.00 96.12 98 SER A C 1
ATOM 733 O O . SER A 1 98 ? 9.630 -11.938 -6.347 1.00 96.12 98 SER A O 1
ATOM 735 N N . ASP A 1 99 ? 7.871 -12.483 -5.056 1.00 96.56 99 ASP A N 1
ATOM 736 C CA . ASP A 1 99 ? 7.684 -13.832 -5.585 1.00 96.56 99 ASP A CA 1
ATOM 737 C C . ASP A 1 99 ? 7.104 -13.782 -7.013 1.00 96.56 99 ASP A C 1
ATOM 739 O O . ASP A 1 99 ? 5.988 -13.282 -7.234 1.00 96.56 99 ASP A O 1
ATOM 743 N N . PRO A 1 100 ? 7.837 -14.297 -8.019 1.00 94.31 100 PRO A N 1
ATOM 744 C CA . PRO A 1 100 ? 7.382 -14.248 -9.387 1.00 94.31 100 PRO A CA 1
ATOM 745 C C . PRO A 1 100 ? 6.185 -15.166 -9.686 1.00 94.31 100 PRO A C 1
ATOM 747 O O . PRO A 1 100 ? 5.501 -14.937 -10.689 1.00 94.31 100 PRO A O 1
ATOM 750 N N . ASP A 1 101 ? 5.903 -16.149 -8.840 1.00 96.12 101 ASP A N 1
ATOM 751 C CA . ASP A 1 101 ? 4.830 -17.118 -9.044 1.00 96.12 101 ASP A CA 1
ATOM 752 C C . ASP A 1 101 ? 3.560 -16.761 -8.270 1.00 96.12 101 ASP A C 1
ATOM 754 O O . ASP A 1 101 ? 2.473 -17.265 -8.587 1.00 96.12 101 ASP A O 1
ATOM 758 N N . TRP A 1 102 ? 3.656 -15.820 -7.327 1.00 97.12 102 TRP A N 1
ATOM 759 C CA . TRP A 1 102 ? 2.516 -15.366 -6.547 1.00 97.12 102 TRP A CA 1
ATOM 760 C C . TRP A 1 102 ? 1.418 -14.749 -7.427 1.00 97.12 102 TRP A C 1
ATOM 762 O O . TRP A 1 102 ? 1.643 -13.855 -8.250 1.00 97.12 102 TRP A O 1
ATOM 772 N N . LYS A 1 103 ? 0.181 -15.221 -7.231 1.00 96.25 103 LYS A N 1
ATOM 773 C CA . LYS A 1 103 ? -1.000 -14.834 -8.022 1.00 96.25 103 LYS A CA 1
ATOM 774 C C . LYS A 1 103 ? -1.786 -13.659 -7.429 1.00 96.25 103 LYS A C 1
ATOM 776 O O . LYS A 1 103 ? -2.915 -13.417 -7.841 1.00 96.25 103 LYS A O 1
ATOM 781 N N . GLY A 1 104 ? -1.198 -12.905 -6.503 1.00 96.44 104 GLY A N 1
ATOM 782 C CA . GLY A 1 104 ? -1.866 -11.788 -5.831 1.00 96.44 104 GLY A CA 1
ATOM 783 C C . GLY A 1 104 ? -2.877 -12.241 -4.773 1.00 96.44 104 GLY A C 1
ATOM 784 O O . GLY A 1 104 ? -3.034 -13.433 -4.512 1.00 96.44 104 GLY A O 1
ATOM 785 N N . LEU A 1 105 ? -3.555 -11.279 -4.144 1.00 96.56 105 LEU A N 1
ATOM 786 C CA . LEU A 1 105 ? -4.473 -11.537 -3.024 1.00 96.56 105 LEU A CA 1
ATOM 787 C C . LEU A 1 105 ? -5.754 -12.268 -3.451 1.00 96.56 105 LEU A C 1
ATOM 789 O O . LEU A 1 105 ? -6.298 -13.051 -2.684 1.00 96.56 105 LEU A O 1
ATOM 793 N N . ASP A 1 106 ? -6.215 -12.030 -4.677 1.00 94.94 106 ASP A N 1
ATOM 794 C CA . ASP A 1 106 ? -7.454 -12.581 -5.248 1.00 94.94 106 ASP A CA 1
ATOM 795 C C . ASP A 1 106 ? -7.193 -13.686 -6.298 1.00 94.94 106 ASP A C 1
ATOM 797 O O . ASP A 1 106 ? -8.110 -14.097 -7.008 1.00 94.94 106 ASP A O 1
ATOM 801 N N . GLY A 1 107 ? -5.935 -14.113 -6.467 1.00 95.81 107 GLY A N 1
ATOM 802 C CA . GLY A 1 107 ? -5.531 -15.101 -7.470 1.00 95.81 107 GLY A CA 1
ATOM 803 C C . GLY A 1 107 ? -5.485 -14.608 -8.927 1.00 95.81 107 GLY A C 1
ATOM 804 O O . GLY A 1 107 ? -5.162 -15.393 -9.817 1.00 95.81 107 GLY A O 1
ATOM 805 N N . LYS A 1 108 ? -5.770 -13.329 -9.212 1.00 94.88 108 LYS A N 1
ATOM 806 C CA . LYS A 1 108 ? -5.860 -12.780 -10.583 1.00 94.88 108 LYS A CA 1
ATOM 807 C C . LYS A 1 108 ? -4.540 -12.225 -11.131 1.00 94.88 108 LYS A C 1
ATOM 809 O O . LYS A 1 108 ? -4.523 -11.576 -12.175 1.00 94.88 108 LYS A O 1
ATOM 814 N N . GLY A 1 109 ? -3.431 -12.473 -10.442 1.00 94.31 109 GLY A N 1
ATOM 815 C CA . GLY A 1 109 ? -2.087 -12.095 -10.864 1.00 94.31 109 GLY A CA 1
ATOM 816 C C . GLY A 1 109 ? -1.482 -10.933 -10.078 1.00 94.31 109 GLY A C 1
ATOM 817 O O . GLY A 1 109 ? -2.061 -10.403 -9.123 1.00 94.31 109 GLY A O 1
ATOM 818 N N . LYS A 1 110 ? -0.268 -10.560 -10.493 1.00 95.50 110 LYS A N 1
ATOM 819 C CA . LYS A 1 110 ? 0.584 -9.578 -9.815 1.00 95.50 110 LYS A CA 1
ATOM 820 C C . LYS A 1 110 ? 0.071 -8.150 -9.935 1.0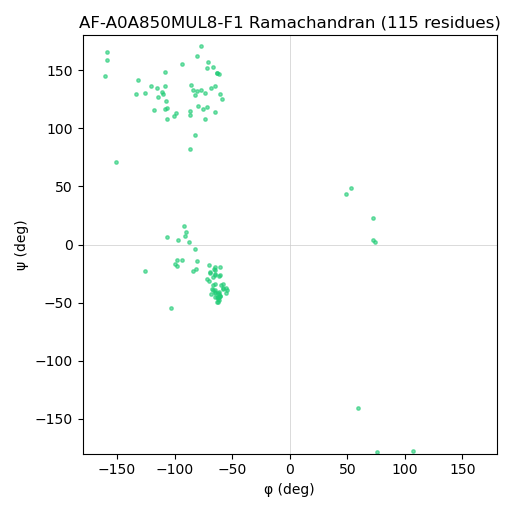0 95.50 110 LYS A C 1
ATOM 822 O O . LYS A 1 110 ? -0.637 -7.801 -10.877 1.00 95.50 110 LYS A O 1
ATOM 827 N N . TYR A 1 111 ? 0.506 -7.332 -8.989 1.00 97.12 111 TYR A N 1
ATOM 828 C CA . TYR A 1 111 ? 0.285 -5.894 -8.975 1.00 97.12 111 TYR A CA 1
ATOM 829 C C . TYR A 1 111 ? 1.378 -5.194 -9.783 1.00 97.12 111 TYR A C 1
ATOM 831 O O . TYR A 1 111 ? 2.548 -5.559 -9.686 1.00 97.12 111 TYR A O 1
ATOM 839 N N . ASP A 1 112 ? 0.997 -4.214 -10.598 1.00 95.44 112 ASP A N 1
ATOM 840 C CA . ASP A 1 112 ? 1.920 -3.459 -11.456 1.00 95.44 112 ASP A CA 1
ATOM 841 C C . ASP A 1 112 ? 2.333 -2.113 -10.850 1.00 95.44 112 ASP A C 1
ATOM 843 O O . ASP A 1 112 ? 3.361 -1.547 -11.221 1.00 95.44 112 ASP A O 1
ATOM 847 N N . VAL A 1 113 ? 1.557 -1.625 -9.883 1.00 96.19 113 VAL A N 1
ATOM 848 C CA . VAL A 1 113 ? 1.864 -0.446 -9.076 1.00 96.19 113 VAL A CA 1
ATOM 849 C C . VAL A 1 113 ? 1.605 -0.782 -7.614 1.00 96.19 113 VAL A C 1
ATOM 851 O O . VAL A 1 113 ? 0.531 -1.266 -7.267 1.00 96.19 113 VAL A O 1
ATOM 854 N N . VAL A 1 114 ? 2.574 -0.503 -6.745 1.00 96.75 114 VAL A N 1
ATOM 855 C CA . VAL A 1 114 ? 2.420 -0.663 -5.296 1.00 96.75 114 VAL A CA 1
ATOM 856 C C . VAL A 1 114 ? 2.767 0.651 -4.616 1.00 96.75 114 VAL A C 1
ATOM 858 O O . VAL A 1 114 ? 3.814 1.236 -4.895 1.00 96.75 114 VAL A O 1
ATOM 861 N N . VAL A 1 115 ? 1.890 1.109 -3.729 1.00 95.56 115 VAL A N 1
ATOM 862 C CA . VAL A 1 115 ? 2.105 2.294 -2.895 1.00 95.56 115 VAL A CA 1
ATOM 863 C C . VAL A 1 115 ? 2.279 1.854 -1.455 1.00 95.56 115 VAL A C 1
ATOM 865 O O . VAL A 1 115 ? 1.462 1.094 -0.946 1.00 95.56 115 VAL A O 1
ATOM 868 N N . TYR A 1 116 ? 3.322 2.360 -0.807 1.00 95.06 116 TYR A N 1
ATOM 869 C CA . TYR A 1 116 ? 3.535 2.218 0.628 1.00 95.06 116 TYR A CA 1
ATOM 870 C C . TYR A 1 116 ? 3.284 3.569 1.294 1.00 95.06 116 TYR A C 1
ATOM 872 O O . TYR A 1 116 ? 3.733 4.593 0.772 1.00 95.06 116 TYR A O 1
ATOM 880 N N . THR A 1 117 ? 2.571 3.556 2.419 1.00 90.56 117 THR A N 1
ATOM 881 C CA . THR A 1 117 ? 2.294 4.738 3.252 1.00 90.56 117 THR A CA 1
ATOM 882 C C . THR A 1 117 ? 2.795 4.539 4.667 1.00 90.56 117 THR A C 1
ATOM 884 O O . THR A 1 117 ? 2.507 3.444 5.210 1.00 90.56 117 THR A O 1
#

pLDDT: mean 91.6, std 8.42, range [47.75, 98.19]

Secondary structure (DSSP, 8-state):
-----S-TT-SS--PPP----HHHHHHHHHH-SSEEEEE-TTTTT-EEETTEEHHHHHHHHHTTSEEEE-TTHHHHHHHTT---SEE--HHHHHHHHH-SS---TTSS---SEEEE-

Sequence (117 aa):
MSTRPWQDAAINPKMGVAMKEPAKLAKILKKGKRPLIVVGALADQIEVNDGKTLLDLLIELGKTISIVATSNISKAFLDKGFDPAAIMTAVNITNRLSDPDWKGLDGKGKYDVVVYT

Nearest PDB structures (foldseek):
  6eqs-assembly4_D  TM=2.924E-01  e=7.968E-01  Homo sapiens
  6kdy-assembly3_E  TM=3.026E-01  e=2.982E+00  Homo sapiens
  8gs5-assembly1_C  TM=2.784E-01  e=2.982E+00  Homo sapiens
  6ke3-assembly2_C  TM=2.666E-01  e=2.613E+00  Homo sapiens